Protein AF-X0ZAW3-F1 (afdb_monomer_lite)

InterPro domains:
  IPR011990 Tetratricopeptide-like helical domain superfamily [G3DSA:1.25.40.10] (1-75)
  IPR011990 Tetratricopeptide-like helical domain superfamily [SSF48452] (4-58)
  IPR019734 Tetratricopeptide repeat [PS50005] (4-37)

pLDDT: mean 90.34, std 10.69, range [43.34, 98.69]

Sequence (80 aa):
RILGEAYMALGLLHEKKEENDLAIKNFNKAVETFKDLDQTVYINSAYGEIIRFYMERSSINKDLENVIDNLINKTKRIIF

Secondary structure (DSSP, 8-state):
-HHHHHHHHHHHHHHHTT-HHHHHHHHHHHHHHHHTTT-HHHHHHHHHHHHHHHHHHHTT-GGGHHHHHHHHHHHHHH--

Organism: NCBI:txid412755

Foldseek 3Di:
DVQLVVLQVQLVVCVVVVVNVSNLVSLVVSLVVCVVVLVLVSNLVSLVVVLVSLVVCCVVPVVSVVVNVVSVVVNVVSVD

Structure (mmCIF, N/CA/C/O backbone):
data_AF-X0ZAW3-F1
#
_entry.id   AF-X0ZAW3-F1
#
loop_
_atom_site.group_PDB
_atom_site.id
_atom_site.type_symbol
_atom_site.label_atom_id
_atom_site.label_alt_id
_atom_site.label_comp_id
_atom_site.label_asym_id
_atom_site.label_entity_id
_atom_site.label_seq_id
_atom_site.pdbx_PDB_ins_code
_atom_site.Cartn_x
_atom_site.Cartn_y
_atom_site.Cartn_z
_atom_site.occupancy
_atom_site.B_iso_or_equiv
_atom_site.auth_seq_id
_atom_site.auth_comp_id
_atom_site.auth_asym_id
_atom_site.auth_atom_id
_atom_site.pdbx_PDB_model_num
ATOM 1 N N . ARG A 1 1 ? 2.469 2.124 -14.439 1.00 88.12 1 ARG A N 1
ATOM 2 C CA . ARG A 1 1 ? 2.738 3.420 -13.787 1.00 88.12 1 ARG A CA 1
ATOM 3 C C . ARG A 1 1 ? 1.479 4.279 -13.705 1.00 88.12 1 ARG A C 1
ATOM 5 O O . ARG A 1 1 ? 0.981 4.431 -12.603 1.00 88.12 1 ARG A O 1
ATOM 12 N N . ILE A 1 2 ? 0.917 4.748 -14.833 1.00 96.62 2 ILE A N 1
ATOM 13 C CA . ILE A 1 2 ? -0.282 5.623 -14.861 1.00 96.62 2 ILE A CA 1
ATOM 14 C C . ILE A 1 2 ? -1.446 5.045 -14.043 1.00 96.62 2 ILE A C 1
ATOM 16 O O . ILE A 1 2 ? -2.060 5.756 -13.260 1.00 96.62 2 ILE A O 1
ATOM 20 N N . LEU A 1 3 ? -1.716 3.742 -14.168 1.00 97.56 3 LEU A N 1
ATOM 21 C CA . LEU A 1 3 ? -2.773 3.081 -13.397 1.00 97.56 3 LEU A CA 1
ATOM 22 C C . LEU A 1 3 ? -2.543 3.156 -11.874 1.00 97.56 3 LEU A C 1
ATOM 24 O O . LEU A 1 3 ? -3.479 3.419 -11.127 1.00 97.56 3 LEU A O 1
ATOM 28 N N . GLY A 1 4 ? -1.301 2.986 -11.413 1.00 98.00 4 GLY A N 1
ATOM 29 C CA . GLY A 1 4 ? -0.961 3.107 -9.993 1.00 98.00 4 GLY A CA 1
ATOM 30 C C . GLY A 1 4 ? -1.083 4.548 -9.496 1.00 98.00 4 GLY A C 1
ATOM 31 O O . GLY A 1 4 ? -1.619 4.785 -8.418 1.00 98.00 4 GLY A O 1
ATOM 32 N N . GLU A 1 5 ? -0.671 5.527 -10.306 1.00 98.00 5 GLU A N 1
ATOM 33 C CA . GLU A 1 5 ? -0.857 6.957 -10.008 1.00 98.00 5 GLU A CA 1
ATOM 34 C C . GLU A 1 5 ? -2.350 7.332 -9.955 1.00 98.00 5 GLU A C 1
ATOM 36 O O . GLU A 1 5 ? -2.773 8.078 -9.073 1.00 98.00 5 GLU A O 1
ATOM 41 N N . ALA A 1 6 ? -3.177 6.761 -10.835 1.00 98.56 6 ALA A N 1
ATOM 42 C CA . ALA A 1 6 ? -4.626 6.945 -10.803 1.00 98.56 6 ALA A CA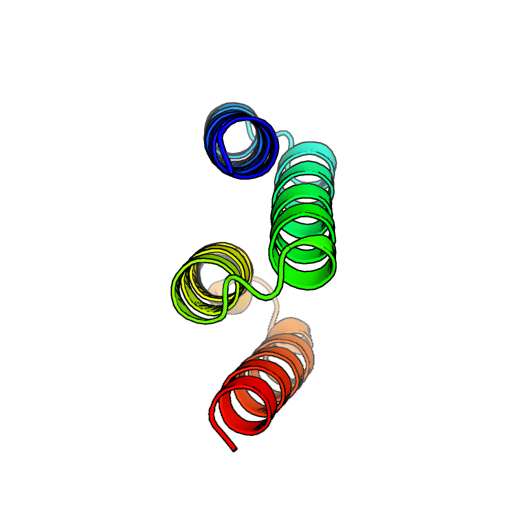 1
ATOM 43 C C . ALA A 1 6 ? -5.248 6.352 -9.529 1.00 98.56 6 ALA A C 1
ATOM 45 O O . ALA A 1 6 ? -6.096 6.988 -8.905 1.00 98.56 6 ALA A O 1
ATOM 46 N N . TYR A 1 7 ? -4.798 5.171 -9.096 1.00 98.69 7 TYR A N 1
ATOM 47 C CA . TYR A 1 7 ? -5.223 4.599 -7.820 1.00 98.69 7 TYR A CA 1
ATOM 48 C C . TYR A 1 7 ? -4.790 5.450 -6.619 1.00 98.69 7 TYR A C 1
ATOM 50 O O . TYR A 1 7 ? -5.582 5.629 -5.698 1.00 98.69 7 TYR A O 1
ATOM 58 N N . MET A 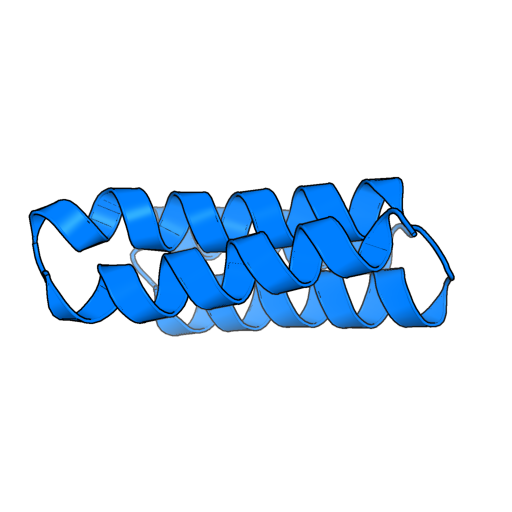1 8 ? -3.600 6.055 -6.645 1.00 98.31 8 MET A N 1
ATOM 59 C CA . MET A 1 8 ? -3.182 7.019 -5.617 1.00 98.31 8 MET A CA 1
ATOM 60 C C . MET A 1 8 ? -4.120 8.227 -5.555 1.00 98.31 8 MET A C 1
ATOM 62 O O . MET A 1 8 ? -4.600 8.587 -4.481 1.00 98.31 8 MET A O 1
ATOM 66 N N . ALA A 1 9 ? -4.431 8.820 -6.709 1.00 98.44 9 ALA A N 1
ATOM 67 C CA . ALA A 1 9 ? -5.341 9.958 -6.786 1.00 98.44 9 ALA A CA 1
ATOM 68 C C . ALA A 1 9 ? -6.756 9.606 -6.291 1.00 98.44 9 ALA A C 1
ATOM 70 O O . ALA A 1 9 ? -7.364 10.387 -5.561 1.00 98.44 9 ALA A O 1
ATOM 71 N N . LEU A 1 10 ? -7.267 8.417 -6.632 1.00 98.50 10 LEU A N 1
ATOM 72 C CA . LEU A 1 10 ? -8.547 7.925 -6.117 1.00 98.50 10 LEU A CA 1
ATOM 73 C C . LEU A 1 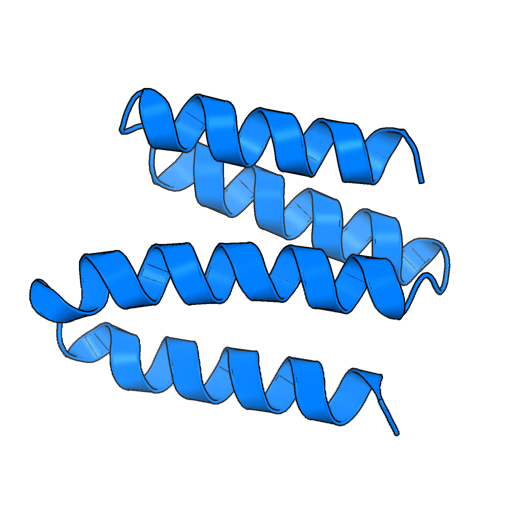10 ? -8.510 7.714 -4.602 1.00 98.50 10 LEU A C 1
ATOM 75 O O . LEU A 1 10 ? -9.465 8.082 -3.924 1.00 98.50 10 LEU A O 1
ATOM 79 N N . GLY A 1 11 ? -7.419 7.162 -4.065 1.00 98.38 11 GLY A N 1
ATOM 80 C CA . GLY A 1 11 ? -7.237 6.995 -2.623 1.00 98.38 11 GLY A CA 1
ATOM 81 C C . GLY A 1 11 ? -7.372 8.321 -1.875 1.00 98.38 11 GLY A C 1
ATOM 82 O O . GLY A 1 11 ? -8.191 8.434 -0.965 1.00 98.38 11 GLY A O 1
ATOM 83 N N . LEU A 1 12 ? -6.662 9.351 -2.344 1.00 98.25 12 LEU A N 1
ATOM 84 C CA . LEU A 1 12 ? -6.736 10.711 -1.798 1.00 98.25 12 LEU A CA 1
ATOM 85 C C . LEU A 1 12 ? -8.134 11.331 -1.950 1.00 98.25 12 LEU A C 1
ATOM 87 O O . LEU A 1 12 ? -8.626 11.994 -1.038 1.00 98.25 12 LEU A O 1
ATOM 91 N N . LEU A 1 13 ? -8.796 11.120 -3.092 1.00 98.56 13 LEU A N 1
ATOM 92 C CA . LEU A 1 13 ? -10.150 11.624 -3.324 1.00 98.56 13 LEU A CA 1
ATOM 93 C C . LEU A 1 13 ? -11.158 11.013 -2.343 1.00 98.56 13 LEU A C 1
ATOM 95 O O . LEU A 1 13 ? -11.973 11.736 -1.773 1.00 98.56 13 LEU A O 1
ATOM 99 N N . HIS A 1 14 ? -11.106 9.696 -2.148 1.00 98.38 14 HIS A N 1
ATOM 100 C CA . HIS A 1 14 ? -11.974 8.991 -1.208 1.00 98.38 14 HIS A CA 1
ATOM 101 C C . HIS A 1 14 ? -11.674 9.382 0.241 1.00 98.38 14 HIS A C 1
ATOM 103 O O . HIS A 1 14 ? -12.599 9.593 1.018 1.00 98.38 14 HIS A O 1
ATOM 109 N N . GLU A 1 15 ? -10.403 9.582 0.594 1.00 97.06 15 GLU A N 1
ATOM 110 C CA . GLU A 1 15 ? -10.023 10.097 1.912 1.00 97.06 15 GLU A CA 1
ATOM 111 C C . GLU A 1 15 ? -10.643 11.473 2.182 1.00 97.06 15 GLU A C 1
ATOM 113 O O . GLU A 1 15 ? -11.195 11.694 3.257 1.00 97.06 15 GLU A O 1
ATOM 118 N N . LYS A 1 16 ? -10.621 12.386 1.200 1.00 97.00 16 LYS A N 1
ATOM 119 C CA . LYS A 1 16 ? -11.259 13.709 1.325 1.00 97.00 16 LYS A CA 1
ATOM 120 C C . LYS A 1 16 ? -12.776 13.651 1.469 1.00 97.00 16 LYS A C 1
ATOM 122 O O . LYS A 1 16 ? -13.358 14.594 1.994 1.00 97.00 16 LYS A O 1
ATOM 127 N N . LYS A 1 17 ? -13.404 12.571 1.009 1.00 97.81 17 LYS A N 1
ATOM 128 C CA . LYS A 1 17 ? -14.833 12.294 1.202 1.00 97.81 17 LYS A CA 1
ATOM 129 C C . LYS A 1 17 ? -15.130 11.538 2.499 1.00 97.81 17 LYS A C 1
ATOM 131 O O . LYS A 1 17 ? -16.273 11.159 2.710 1.00 97.81 17 LYS A O 1
ATOM 136 N N . GLU A 1 18 ? -14.115 11.283 3.327 1.00 95.50 18 GLU A N 1
ATOM 137 C CA . GLU A 1 18 ? -14.205 10.454 4.537 1.00 95.50 18 GLU A CA 1
ATOM 138 C C . GLU A 1 18 ? -14.593 8.986 4.254 1.00 95.50 18 GLU A C 1
ATOM 140 O O . GLU A 1 18 ? -14.922 8.215 5.155 1.00 95.50 18 GLU A O 1
ATOM 145 N N . GLU A 1 19 ? -14.467 8.547 2.998 1.00 97.50 19 GLU A N 1
ATOM 146 C CA . GLU A 1 19 ? -14.726 7.182 2.534 1.00 97.50 19 GLU A CA 1
ATOM 147 C C . GLU A 1 19 ? -13.488 6.300 2.790 1.00 97.50 19 GLU A C 1
ATOM 149 O O . GLU A 1 19 ? -12.821 5.807 1.876 1.00 97.50 19 GLU A O 1
ATOM 154 N N . ASN A 1 20 ? -13.156 6.132 4.071 1.00 94.38 20 ASN A N 1
ATOM 155 C CA . ASN A 1 20 ? -11.899 5.558 4.564 1.00 94.38 20 ASN A CA 1
ATOM 156 C C . ASN A 1 20 ? -11.553 4.178 3.974 1.00 94.38 20 ASN A C 1
ATOM 158 O O . ASN A 1 20 ? -10.414 3.946 3.561 1.00 94.38 20 ASN A O 1
ATOM 162 N N . ASP A 1 21 ? -12.533 3.279 3.876 1.00 96.19 21 ASP A N 1
ATOM 163 C CA . ASP A 1 21 ? -12.322 1.934 3.327 1.00 96.19 21 ASP A CA 1
ATOM 164 C C . ASP A 1 21 ? -11.966 1.977 1.837 1.00 96.19 21 ASP A C 1
ATOM 166 O O . ASP A 1 21 ? -11.107 1.229 1.360 1.00 96.19 21 ASP A O 1
ATOM 170 N N . LEU A 1 22 ? -12.596 2.890 1.088 1.00 97.81 22 LEU A N 1
ATOM 171 C CA . LEU A 1 22 ? -12.302 3.094 -0.327 1.00 97.81 22 LEU A CA 1
ATOM 172 C C . LEU A 1 22 ? -10.934 3.752 -0.514 1.00 97.81 22 LEU A C 1
ATOM 174 O O . LEU A 1 22 ? -10.215 3.377 -1.442 1.00 97.81 22 LEU A O 1
ATOM 178 N N . ALA A 1 23 ? -10.540 4.669 0.371 1.00 98.00 23 ALA A N 1
ATOM 179 C CA . ALA A 1 23 ? -9.216 5.282 0.342 1.00 98.00 23 ALA A CA 1
ATOM 180 C C . ALA A 1 23 ? -8.111 4.220 0.458 1.00 98.00 23 ALA A C 1
ATOM 182 O O . ALA A 1 23 ? -7.293 4.058 -0.453 1.00 98.00 23 ALA A O 1
ATOM 183 N N . ILE A 1 24 ? -8.158 3.411 1.522 1.00 97.06 24 ILE A N 1
ATOM 184 C CA . ILE A 1 24 ? -7.189 2.335 1.769 1.00 97.06 24 ILE A CA 1
ATOM 185 C C . ILE A 1 24 ? -7.207 1.287 0.657 1.00 97.06 24 ILE A C 1
ATOM 187 O O . ILE A 1 24 ? -6.146 0.837 0.215 1.00 97.06 24 ILE A O 1
ATOM 191 N N . LYS A 1 25 ? -8.386 0.902 0.157 1.00 98.12 25 LYS A N 1
ATOM 192 C CA . LYS A 1 25 ? -8.492 -0.038 -0.966 1.00 98.12 25 LYS A CA 1
ATOM 193 C C . LYS A 1 25 ? -7.753 0.471 -2.203 1.00 98.12 25 LYS A C 1
ATOM 195 O O . LYS A 1 25 ? -7.054 -0.302 -2.854 1.00 98.12 25 LYS A O 1
ATOM 200 N N . ASN A 1 26 ? -7.893 1.753 -2.533 1.00 98.69 26 ASN A N 1
ATOM 201 C CA . ASN A 1 26 ? -7.225 2.333 -3.693 1.00 98.69 26 ASN A CA 1
ATOM 202 C C . ASN A 1 26 ? -5.711 2.473 -3.478 1.00 98.69 26 ASN A C 1
ATOM 204 O O . ASN A 1 26 ? -4.949 2.100 -4.366 1.00 98.69 26 ASN A O 1
ATOM 208 N N . PHE A 1 27 ? -5.249 2.885 -2.294 1.00 98.19 27 PHE A N 1
ATOM 209 C CA . PHE A 1 27 ? -3.809 2.904 -2.010 1.00 98.19 27 PHE A CA 1
ATOM 210 C C . PHE A 1 27 ? -3.167 1.513 -2.103 1.00 98.19 27 PHE A C 1
ATOM 212 O O . PHE A 1 27 ? -2.082 1.372 -2.665 1.00 98.19 27 PHE A O 1
ATOM 219 N N . ASN A 1 28 ? -3.852 0.462 -1.641 1.00 97.88 28 ASN A N 1
ATOM 220 C CA . ASN A 1 28 ? -3.358 -0.909 -1.792 1.00 97.88 28 ASN A CA 1
ATOM 221 C C . ASN A 1 28 ? -3.275 -1.342 -3.264 1.00 97.88 28 ASN A C 1
ATOM 223 O O . ASN A 1 28 ? -2.264 -1.909 -3.671 1.00 97.88 28 AS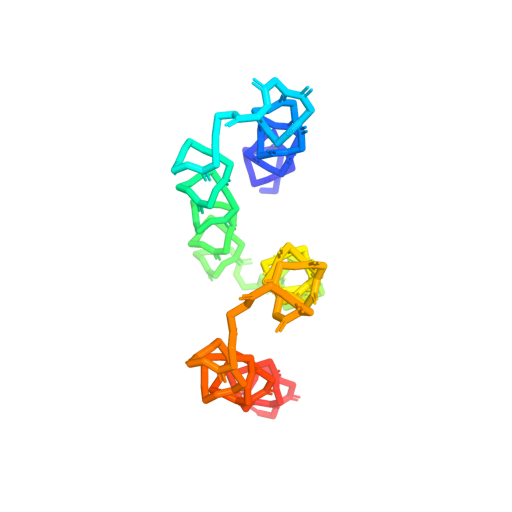N A O 1
ATOM 227 N N . LYS A 1 29 ? -4.270 -1.000 -4.092 1.00 98.38 29 LYS A N 1
ATOM 228 C CA . LYS A 1 29 ? -4.195 -1.247 -5.543 1.00 98.38 29 LYS A CA 1
ATOM 229 C C . LYS A 1 29 ? -3.031 -0.517 -6.209 1.00 98.38 29 LYS A C 1
ATOM 231 O O . LYS A 1 29 ? -2.431 -1.047 -7.144 1.00 98.38 29 LYS A O 1
ATOM 236 N N . ALA A 1 30 ? -2.694 0.687 -5.741 1.00 98.31 30 ALA A N 1
ATOM 237 C CA . ALA A 1 30 ? -1.509 1.393 -6.213 1.00 98.31 30 ALA A CA 1
ATOM 238 C C . ALA A 1 30 ? -0.228 0.617 -5.868 1.00 98.31 30 ALA A C 1
ATOM 240 O O . ALA A 1 30 ? 0.593 0.394 -6.754 1.00 98.31 30 ALA A O 1
ATOM 241 N N . VAL A 1 31 ? -0.093 0.138 -4.623 1.00 97.25 31 VAL A N 1
ATOM 242 C CA . VAL A 1 31 ? 1.035 -0.712 -4.194 1.00 97.25 31 VAL A CA 1
ATOM 243 C C . VAL A 1 31 ? 1.167 -1.952 -5.078 1.00 97.25 31 VAL A C 1
ATOM 245 O O . VAL A 1 31 ? 2.265 -2.236 -5.547 1.00 97.25 31 VAL A O 1
ATOM 248 N N . GLU A 1 32 ? 0.074 -2.680 -5.313 1.00 97.00 32 GLU A N 1
ATOM 249 C CA . GLU A 1 32 ? 0.050 -3.868 -6.181 1.00 97.00 32 GLU A CA 1
ATOM 250 C C . GLU A 1 32 ? 0.507 -3.519 -7.601 1.00 97.00 32 GLU A C 1
ATOM 252 O O . GLU A 1 32 ? 1.464 -4.096 -8.107 1.00 97.00 32 GLU A O 1
ATOM 257 N N . THR A 1 33 ? -0.078 -2.473 -8.191 1.00 97.88 33 THR A N 1
ATOM 258 C CA . THR A 1 33 ? 0.263 -2.032 -9.551 1.00 97.88 33 THR A CA 1
ATOM 259 C C . THR A 1 33 ? 1.733 -1.624 -9.682 1.00 97.88 33 THR A C 1
ATOM 261 O O . THR A 1 33 ? 2.346 -1.837 -10.725 1.00 97.88 33 THR A O 1
ATOM 264 N N . PHE A 1 34 ? 2.311 -0.987 -8.661 1.00 96.88 34 PHE A N 1
ATOM 265 C CA . PHE A 1 34 ? 3.719 -0.593 -8.691 1.00 96.88 34 PHE A CA 1
ATOM 266 C C . PHE A 1 34 ? 4.666 -1.768 -8.433 1.00 96.88 34 PHE A C 1
ATOM 268 O O . PHE A 1 34 ? 5.761 -1.767 -8.993 1.00 96.88 34 PHE A O 1
ATOM 275 N N . LYS A 1 35 ? 4.253 -2.767 -7.640 1.00 94.50 35 LYS A N 1
ATOM 276 C CA . LYS A 1 35 ? 4.991 -4.026 -7.455 1.00 94.50 35 LYS A CA 1
ATOM 277 C C . LYS A 1 35 ? 5.062 -4.832 -8.742 1.00 94.50 35 LYS A C 1
ATOM 279 O O . LYS A 1 35 ? 6.152 -5.232 -9.117 1.00 94.50 35 LYS A O 1
ATOM 284 N N . ASP A 1 36 ? 3.944 -4.979 -9.447 1.00 96.31 36 ASP A N 1
ATOM 285 C CA . ASP A 1 36 ? 3.881 -5.712 -10.722 1.00 96.31 36 ASP A CA 1
ATOM 286 C C . ASP A 1 36 ? 4.772 -5.098 -11.817 1.00 96.31 36 ASP A C 1
ATOM 288 O O . ASP A 1 36 ? 5.035 -5.719 -12.843 1.00 96.31 36 ASP A O 1
ATOM 292 N N . LEU A 1 37 ? 5.213 -3.855 -11.617 1.00 95.31 37 LEU A N 1
ATOM 293 C CA . LEU A 1 37 ? 6.050 -3.097 -12.541 1.00 95.31 37 LEU A CA 1
ATOM 294 C C . LEU A 1 37 ? 7.458 -2.821 -11.995 1.00 95.31 37 LEU A C 1
ATOM 296 O O . LEU A 1 37 ? 8.165 -1.999 -12.581 1.00 95.31 37 LEU A O 1
ATOM 300 N N . ASP A 1 38 ? 7.831 -3.419 -10.859 1.00 94.50 38 ASP A N 1
ATOM 301 C CA . ASP A 1 38 ? 9.120 -3.226 -10.179 1.00 94.50 38 ASP A CA 1
ATOM 302 C C . ASP A 1 38 ? 9.479 -1.743 -9.937 1.00 94.50 38 ASP A C 1
ATOM 304 O O . ASP A 1 38 ? 10.631 -1.308 -9.994 1.00 94.50 38 ASP A O 1
ATOM 308 N N . GLN A 1 39 ? 8.467 -0.915 -9.660 1.00 93.75 39 GLN A N 1
ATOM 309 C CA . GLN A 1 39 ? 8.615 0.529 -9.485 1.00 93.75 39 GLN A CA 1
ATOM 310 C C . GLN A 1 39 ? 8.844 0.907 -8.016 1.00 93.75 39 GLN A C 1
ATOM 312 O O . GLN A 1 39 ? 8.030 1.607 -7.416 1.00 93.75 39 GLN A O 1
ATOM 317 N N . THR A 1 40 ? 9.973 0.488 -7.441 1.00 92.31 40 THR A N 1
ATOM 318 C CA . THR A 1 40 ? 10.356 0.653 -6.019 1.00 92.31 40 THR A CA 1
ATOM 319 C C . THR A 1 40 ? 10.053 2.034 -5.431 1.00 92.31 40 THR A C 1
ATOM 321 O O . THR A 1 40 ? 9.475 2.137 -4.349 1.00 92.31 40 THR A O 1
ATOM 324 N N . VAL A 1 41 ? 10.384 3.109 -6.154 1.00 92.50 41 VAL A N 1
ATOM 325 C CA . VAL A 1 41 ? 10.123 4.490 -5.709 1.00 92.50 41 VAL A CA 1
ATOM 326 C C . VAL A 1 41 ? 8.624 4.729 -5.495 1.00 92.50 41 VAL A C 1
ATOM 328 O O . VAL A 1 41 ? 8.222 5.254 -4.461 1.00 92.50 41 VAL A O 1
ATOM 331 N N . TYR A 1 42 ? 7.791 4.282 -6.433 1.00 94.94 42 TYR A N 1
ATOM 332 C CA . TYR A 1 42 ? 6.341 4.459 -6.381 1.00 94.94 42 TYR A CA 1
ATOM 333 C C . TYR A 1 42 ? 5.672 3.517 -5.380 1.00 94.94 42 TYR A C 1
ATOM 335 O O . TYR A 1 42 ? 4.707 3.910 -4.725 1.00 94.94 42 TYR A O 1
ATOM 343 N N . ILE A 1 43 ? 6.211 2.305 -5.200 1.00 95.06 43 ILE A N 1
ATOM 344 C CA . ILE A 1 43 ? 5.791 1.399 -4.124 1.00 95.06 43 ILE A CA 1
ATOM 345 C C . ILE A 1 43 ? 5.963 2.105 -2.771 1.00 95.06 43 ILE A C 1
ATOM 347 O O . ILE A 1 43 ? 5.035 2.126 -1.963 1.00 95.06 43 ILE A O 1
ATOM 351 N N . ASN A 1 44 ? 7.121 2.731 -2.540 1.00 93.00 44 ASN A N 1
ATOM 352 C CA . ASN A 1 44 ? 7.396 3.465 -1.305 1.00 93.00 44 ASN A CA 1
ATOM 353 C C . ASN A 1 44 ? 6.477 4.678 -1.131 1.00 93.00 44 ASN A C 1
ATOM 355 O O . ASN A 1 44 ? 5.962 4.881 -0.033 1.00 93.00 44 ASN A O 1
ATOM 359 N N . SER A 1 45 ? 6.213 5.444 -2.195 1.00 94.62 45 SER A N 1
ATOM 360 C CA . SER A 1 45 ? 5.238 6.542 -2.147 1.00 94.62 45 SER A CA 1
ATOM 361 C C . SER A 1 45 ? 3.842 6.053 -1.752 1.00 94.62 45 SER A C 1
ATOM 363 O O . SER A 1 45 ? 3.206 6.657 -0.893 1.00 94.62 45 SER A O 1
ATOM 365 N N . ALA A 1 46 ? 3.381 4.934 -2.319 1.00 96.12 46 ALA A N 1
ATOM 366 C CA . ALA A 1 46 ? 2.065 4.385 -2.009 1.00 96.12 46 ALA A CA 1
ATOM 367 C C . ALA A 1 46 ? 1.960 3.875 -0.565 1.00 96.12 46 ALA A C 1
ATOM 369 O O . ALA A 1 46 ? 0.980 4.162 0.120 1.00 96.12 46 ALA A O 1
ATOM 370 N N . TYR A 1 47 ? 2.988 3.193 -0.051 1.00 95.69 47 TYR A N 1
ATOM 371 C CA . TYR A 1 47 ? 3.029 2.856 1.374 1.00 95.69 47 TYR A CA 1
ATOM 372 C C . TYR A 1 47 ? 3.107 4.091 2.273 1.00 95.69 47 TYR A C 1
ATOM 374 O O . TYR A 1 47 ? 2.525 4.071 3.354 1.00 95.69 47 TYR A O 1
ATOM 382 N N . GLY A 1 48 ? 3.788 5.153 1.838 1.00 94.88 48 GLY A N 1
ATOM 383 C CA . GLY A 1 48 ? 3.831 6.433 2.542 1.00 94.88 48 GLY A CA 1
ATOM 384 C C . GLY A 1 48 ? 2.437 7.012 2.774 1.00 94.88 48 GLY A C 1
ATOM 385 O O . GLY A 1 48 ? 2.129 7.398 3.899 1.00 94.88 48 GLY A O 1
ATOM 386 N N . GLU A 1 49 ? 1.564 6.979 1.763 1.00 96.38 49 GLU A N 1
ATOM 387 C CA . GLU A 1 49 ? 0.169 7.413 1.923 1.00 96.38 49 GLU A CA 1
ATOM 388 C C . GLU A 1 49 ? -0.617 6.529 2.891 1.00 96.38 49 GLU A C 1
ATOM 390 O O . GLU A 1 49 ? -1.338 7.047 3.739 1.00 96.38 49 GLU A O 1
ATOM 395 N N . ILE A 1 50 ? -0.449 5.204 2.829 1.00 95.94 50 ILE A N 1
ATOM 396 C CA . ILE A 1 50 ? -1.122 4.280 3.759 1.00 95.94 50 ILE A CA 1
ATOM 397 C C . ILE A 1 50 ? -0.670 4.552 5.199 1.00 95.94 50 ILE A C 1
ATOM 399 O O . ILE A 1 50 ? -1.483 4.612 6.119 1.00 95.94 50 ILE A O 1
ATOM 403 N N . ILE A 1 51 ? 0.635 4.733 5.398 1.00 93.81 51 ILE A N 1
ATOM 404 C CA . ILE A 1 51 ? 1.213 5.036 6.704 1.00 93.81 51 ILE A CA 1
ATOM 405 C C . ILE A 1 51 ? 0.696 6.387 7.214 1.00 93.81 51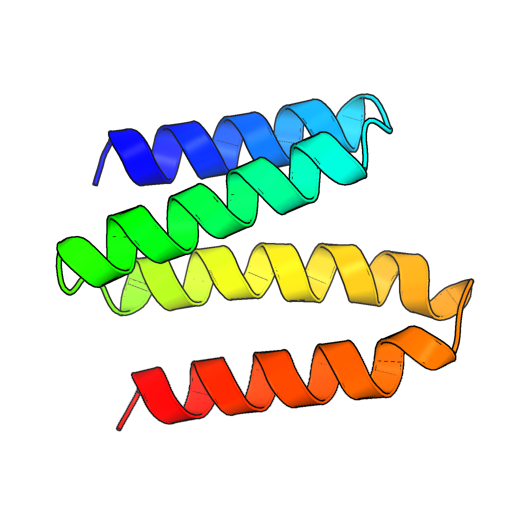 ILE A C 1
ATOM 407 O O . ILE A 1 51 ? 0.238 6.452 8.353 1.00 93.81 51 ILE A O 1
ATOM 411 N N . ARG A 1 52 ? 0.710 7.444 6.386 1.00 93.88 52 ARG A N 1
ATOM 412 C CA . ARG A 1 52 ? 0.158 8.765 6.735 1.00 93.88 52 ARG A CA 1
ATOM 413 C C . ARG A 1 52 ? -1.307 8.651 7.148 1.00 93.88 52 ARG A C 1
ATOM 415 O O . ARG A 1 52 ? -1.679 9.138 8.212 1.00 93.88 52 ARG A O 1
ATOM 422 N N . PHE A 1 53 ? -2.109 7.960 6.341 1.00 93.25 53 PHE A N 1
ATOM 423 C CA . PHE A 1 53 ? -3.534 7.765 6.580 1.00 93.25 53 PHE A CA 1
ATOM 424 C C . PHE A 1 53 ? -3.811 7.149 7.958 1.00 93.25 53 PHE A C 1
ATOM 426 O O . PHE A 1 53 ? -4.717 7.595 8.672 1.00 93.25 53 PHE A O 1
ATOM 433 N N . TYR A 1 54 ? -3.031 6.130 8.340 1.00 90.06 54 TYR A N 1
ATOM 434 C CA . TYR A 1 54 ? -3.149 5.502 9.654 1.00 90.06 54 TYR A CA 1
ATOM 435 C C . TYR A 1 54 ? -2.549 6.352 10.772 1.00 90.06 54 TYR A C 1
ATOM 437 O O . TYR A 1 54 ? -3.151 6.402 11.837 1.00 90.06 54 TYR A O 1
ATOM 445 N N . MET A 1 55 ? -1.433 7.058 10.559 1.00 87.00 55 MET A N 1
ATOM 446 C CA . MET A 1 55 ? -0.855 7.956 11.570 1.00 87.00 55 MET A CA 1
ATOM 447 C C . MET A 1 55 ? -1.828 9.066 11.975 1.00 87.00 55 MET A C 1
ATOM 449 O O . MET A 1 55 ? -2.022 9.301 13.167 1.00 87.00 55 MET A O 1
ATOM 453 N N . GLU A 1 56 ? -2.495 9.699 11.007 1.00 86.62 56 GLU A N 1
ATOM 454 C CA . GLU A 1 56 ? -3.505 10.733 11.272 1.00 86.62 56 GLU A CA 1
ATOM 455 C C . GLU A 1 56 ? -4.637 10.205 12.171 1.00 86.62 56 GLU A C 1
ATOM 457 O O . GLU A 1 56 ? -5.129 10.916 13.048 1.00 86.62 56 GLU A O 1
ATOM 462 N N . ARG A 1 57 ? -4.992 8.922 12.023 1.00 80.56 57 ARG A N 1
ATOM 463 C CA . ARG A 1 57 ? -6.055 8.247 12.786 1.00 80.56 57 ARG A CA 1
ATOM 464 C C . ARG A 1 57 ? -5.552 7.508 14.031 1.00 80.56 57 ARG A C 1
ATOM 466 O O . ARG A 1 57 ? -6.355 7.163 14.892 1.00 80.56 57 ARG A O 1
ATOM 473 N N . SER A 1 58 ? -4.244 7.306 14.182 1.00 74.19 58 SER A N 1
ATOM 474 C CA . SER A 1 58 ? -3.633 6.667 15.357 1.00 74.19 58 SER A CA 1
ATOM 475 C C . SER A 1 58 ? -3.775 7.527 16.609 1.00 74.19 58 SER A C 1
ATOM 477 O O . SER A 1 58 ? -3.869 6.997 17.712 1.00 74.19 58 SER A O 1
ATOM 479 N N . SER A 1 59 ? -3.871 8.850 16.439 1.00 63.50 59 SER A N 1
ATOM 480 C CA . SER A 1 59 ? -4.242 9.774 17.520 1.00 63.50 59 SER A CA 1
ATOM 481 C C . SER A 1 59 ? -5.618 9.452 18.131 1.00 63.50 59 SER A C 1
ATOM 483 O O . SER A 1 59 ? -5.880 9.804 19.280 1.00 63.50 59 SER A O 1
ATOM 485 N N . ILE A 1 60 ? -6.466 8.737 17.381 1.00 59.78 60 ILE A N 1
ATOM 486 C CA . ILE A 1 60 ? -7.825 8.328 17.746 1.00 59.78 60 ILE A CA 1
ATOM 487 C C . ILE A 1 60 ? -7.865 6.843 18.159 1.00 59.78 60 ILE A C 1
ATOM 489 O O . ILE A 1 60 ? -8.670 6.472 19.011 1.00 59.78 60 ILE A O 1
ATOM 493 N N . ASN A 1 61 ? -6.993 5.991 17.601 1.00 70.25 61 ASN A N 1
ATOM 494 C CA . ASN A 1 61 ? -6.935 4.556 17.897 1.00 70.25 61 ASN A CA 1
ATOM 495 C C . ASN A 1 61 ? -5.487 4.034 18.028 1.00 70.25 61 ASN A C 1
ATOM 497 O O . ASN A 1 61 ? -4.787 3.857 17.031 1.00 70.25 61 ASN A O 1
ATOM 501 N N . LYS A 1 62 ? -5.075 3.719 19.264 1.00 69.25 62 LYS A N 1
ATOM 502 C CA . LYS A 1 62 ? -3.737 3.193 19.601 1.00 69.25 62 LYS A CA 1
ATOM 503 C C . LYS A 1 62 ? -3.439 1.816 19.000 1.00 69.25 62 LYS A C 1
ATOM 505 O O . LYS A 1 62 ? -2.275 1.475 18.824 1.00 69.25 62 LYS A O 1
ATOM 510 N N . ASP A 1 63 ? -4.458 1.053 18.608 1.00 74.12 63 ASP A N 1
ATOM 511 C CA . ASP A 1 63 ? -4.266 -0.261 17.980 1.00 74.12 63 ASP A CA 1
ATOM 512 C C . ASP A 1 63 ? -3.636 -0.158 16.576 1.00 74.12 63 ASP A C 1
ATOM 514 O O . ASP A 1 63 ? -3.184 -1.157 16.011 1.00 74.12 63 ASP A O 1
ATOM 518 N N . LEU A 1 64 ? -3.567 1.053 16.009 1.00 79.38 64 LEU A N 1
ATOM 519 C CA . LEU A 1 64 ? -2.952 1.314 14.709 1.00 79.38 64 LEU A CA 1
ATOM 520 C C . LEU A 1 64 ? -1.421 1.400 14.755 1.00 79.38 64 LEU A C 1
ATOM 522 O O . LEU A 1 64 ? -0.794 1.272 13.703 1.00 79.38 64 LEU A O 1
ATOM 526 N N . GLU A 1 65 ? -0.803 1.544 15.932 1.00 79.19 65 GLU A N 1
ATOM 527 C CA . GLU A 1 65 ? 0.662 1.621 16.072 1.00 79.19 65 GLU A CA 1
ATOM 528 C C . GLU A 1 65 ? 1.343 0.367 15.497 1.00 79.19 65 GLU A C 1
ATOM 530 O O . GLU A 1 65 ? 2.220 0.458 14.636 1.00 79.19 65 GLU A O 1
ATOM 535 N N . ASN A 1 66 ? 0.836 -0.819 15.851 1.00 83.50 66 ASN A N 1
ATOM 536 C CA . ASN A 1 66 ? 1.341 -2.095 15.332 1.00 83.50 66 ASN A CA 1
ATOM 537 C C . ASN A 1 66 ? 1.193 -2.218 13.804 1.00 83.50 66 ASN A C 1
ATOM 539 O O . ASN A 1 66 ? 2.022 -2.840 13.131 1.00 83.50 66 ASN A O 1
ATOM 543 N N . VAL A 1 67 ? 0.126 -1.643 13.237 1.00 85.12 67 VAL A N 1
ATOM 544 C CA . VAL A 1 67 ? -0.110 -1.634 11.785 1.00 85.12 67 VAL A CA 1
ATOM 545 C C . VAL A 1 67 ? 0.918 -0.741 11.094 1.00 85.12 67 VAL A C 1
ATOM 547 O O . VAL A 1 67 ? 1.512 -1.151 10.094 1.00 85.12 67 VAL A O 1
ATOM 550 N N . ILE A 1 68 ? 1.166 0.449 11.643 1.00 84.00 68 ILE A N 1
ATOM 551 C CA . ILE A 1 68 ? 2.145 1.412 11.127 1.00 84.00 68 ILE A CA 1
ATOM 552 C C . ILE A 1 68 ? 3.551 0.805 11.139 1.00 84.00 68 ILE A C 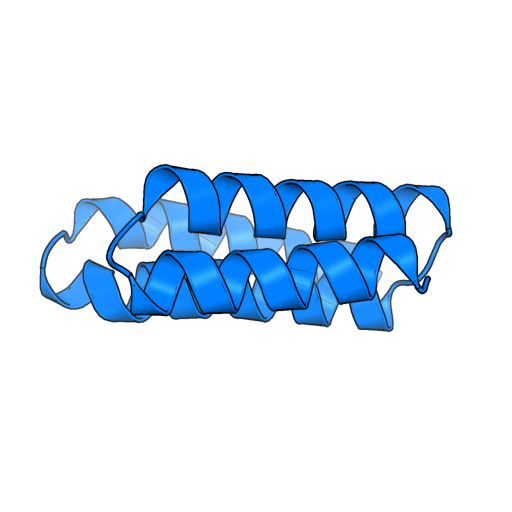1
ATOM 554 O O . ILE A 1 68 ? 4.226 0.816 10.107 1.00 84.00 68 ILE A O 1
ATOM 558 N N . ASP A 1 69 ? 3.963 0.187 12.245 1.00 86.25 69 ASP A N 1
ATOM 559 C CA . ASP A 1 69 ? 5.276 -0.454 12.362 1.00 86.25 69 ASP A CA 1
ATOM 560 C C . ASP A 1 69 ? 5.468 -1.580 11.341 1.00 86.25 69 ASP A C 1
ATOM 562 O O . ASP A 1 69 ? 6.528 -1.712 10.718 1.00 86.25 69 ASP A O 1
ATOM 566 N N . ASN A 1 70 ? 4.427 -2.383 11.109 1.00 88.38 70 ASN A N 1
ATOM 567 C CA . ASN A 1 70 ? 4.453 -3.425 10.087 1.00 88.38 70 ASN A CA 1
ATOM 568 C C . ASN A 1 70 ? 4.653 -2.829 8.683 1.00 88.38 70 ASN A C 1
ATOM 570 O O . ASN A 1 70 ? 5.496 -3.304 7.918 1.00 88.38 70 ASN A O 1
ATOM 574 N N . LEU A 1 71 ? 3.923 -1.761 8.352 1.00 88.50 71 LEU A N 1
ATOM 575 C CA . LEU A 1 71 ? 4.037 -1.081 7.061 1.00 88.50 71 LEU A CA 1
ATOM 576 C C . LEU A 1 71 ? 5.422 -0.450 6.864 1.00 88.50 71 LEU A C 1
ATOM 578 O O . LEU A 1 71 ? 6.016 -0.618 5.801 1.00 88.50 71 LEU A O 1
ATOM 582 N N . ILE A 1 72 ? 5.981 0.187 7.895 1.00 85.19 72 ILE A N 1
ATOM 583 C CA . ILE A 1 72 ? 7.351 0.726 7.877 1.00 85.19 72 ILE A CA 1
ATOM 584 C C . ILE A 1 72 ? 8.375 -0.394 7.653 1.00 85.19 72 ILE A C 1
ATOM 586 O O . ILE A 1 72 ? 9.348 -0.240 6.914 1.00 85.19 72 ILE A O 1
ATOM 590 N N . ASN A 1 73 ? 8.177 -1.557 8.267 1.00 87.12 73 ASN A N 1
ATOM 591 C CA . ASN A 1 73 ? 9.072 -2.688 8.048 1.00 87.12 73 ASN A CA 1
ATOM 592 C C . ASN A 1 73 ? 8.959 -3.248 6.623 1.00 87.12 73 ASN A C 1
ATOM 594 O O . ASN A 1 73 ? 9.968 -3.670 6.055 1.00 87.12 73 ASN A O 1
ATOM 598 N N . LYS A 1 74 ? 7.768 -3.216 6.012 1.00 85.19 74 LYS A N 1
ATOM 599 C CA . LYS A 1 74 ? 7.589 -3.582 4.600 1.00 85.19 74 LYS A CA 1
ATOM 600 C C . LYS A 1 74 ? 8.330 -2.628 3.666 1.00 85.19 74 LYS A C 1
ATOM 602 O O . LYS A 1 74 ? 9.003 -3.116 2.765 1.00 85.19 74 LYS A O 1
ATOM 607 N N . THR A 1 75 ? 8.267 -1.313 3.886 1.00 83.12 75 THR A N 1
ATOM 608 C CA . THR A 1 75 ? 8.987 -0.343 3.036 1.00 83.12 75 THR A CA 1
ATOM 609 C C . THR A 1 75 ? 10.499 -0.500 3.136 1.00 83.12 75 THR A C 1
ATOM 611 O O . THR A 1 75 ? 11.180 -0.493 2.116 1.00 83.12 75 THR A O 1
ATOM 614 N N . LYS A 1 76 ? 11.039 -0.758 4.335 1.00 84.75 76 LYS A N 1
ATOM 615 C CA . LYS A 1 76 ? 12.472 -1.062 4.508 1.00 84.75 76 LYS A CA 1
ATOM 616 C C . LYS A 1 76 ? 12.915 -2.268 3.679 1.00 84.75 76 LYS A C 1
ATOM 618 O O . LYS A 1 76 ? 13.970 -2.216 3.064 1.00 84.75 76 LYS A O 1
ATOM 623 N N . ARG A 1 77 ? 12.104 -3.329 3.620 1.00 82.00 77 ARG A N 1
ATOM 624 C CA . ARG A 1 77 ? 12.396 -4.543 2.831 1.00 82.00 77 ARG A CA 1
ATOM 625 C C . ARG A 1 77 ? 12.305 -4.346 1.319 1.00 82.00 77 ARG A C 1
ATOM 627 O O . ARG A 1 77 ? 12.747 -5.212 0.591 1.00 82.00 77 ARG A O 1
ATOM 634 N N . ILE A 1 78 ? 11.696 -3.261 0.852 1.00 77.75 78 ILE A N 1
ATOM 635 C CA . ILE A 1 78 ? 11.595 -2.942 -0.579 1.00 77.75 78 ILE A CA 1
ATOM 636 C C . ILE A 1 78 ? 12.871 -2.241 -1.081 1.00 77.75 78 ILE A C 1
ATOM 638 O O . ILE A 1 78 ? 13.124 -2.203 -2.280 1.00 77.75 78 ILE A O 1
ATOM 642 N N . ILE A 1 79 ? 13.680 -1.690 -0.170 1.00 61.09 79 ILE A N 1
ATOM 643 C CA . ILE A 1 79 ? 14.926 -0.974 -0.479 1.00 61.09 79 ILE A CA 1
ATOM 644 C C . ILE A 1 79 ? 16.137 -1.930 -0.589 1.00 61.09 79 ILE A C 1
ATOM 646 O O . ILE A 1 79 ? 17.149 -1.535 -1.165 1.00 61.09 79 ILE A O 1
ATOM 650 N N . PHE A 1 80 ? 16.039 -3.164 -0.075 1.00 43.34 80 PHE A N 1
ATOM 651 C CA . PHE A 1 80 ? 17.123 -4.157 -0.020 1.00 43.34 80 PHE A CA 1
ATOM 652 C C . PHE A 1 80 ? 16.793 -5.436 -0.786 1.00 43.34 80 PHE A C 1
ATOM 654 O O . PHE A 1 80 ? 15.619 -5.862 -0.723 1.00 43.34 80 PHE A O 1
#

Radius of gyration: 12.3 Å; chains: 1; bounding box: 32×19×34 Å